Protein AF-A0A147IJ02-F1 (afdb_monomer_lite)

Organism: NCBI:txid33051

InterPro domains:
  IPR036986 RNA-binding S4 domain superfamily [G3DSA:3.10.290.10] (1-61)

Structure (mmCIF, N/CA/C/O backbone):
data_AF-A0A147IJ02-F1
#
_entry.id   AF-A0A147IJ02-F1
#
loop_
_atom_site.group_PDB
_atom_site.id
_atom_site.type_symbol
_atom_site.label_atom_id
_atom_site.label_alt_id
_atom_site.label_comp_id
_atom_site.label_asym_id
_atom_site.label_entity_id
_atom_site.label_seq_id
_atom_site.pdbx_PDB_ins_code
_atom_site.Cartn_x
_atom_site.Cartn_y
_atom_site.Cartn_z
_atom_site.occupancy
_atom_site.B_iso_or_equiv
_atom_site.auth_seq_id
_atom_site.auth_comp_id
_atom_site.auth_asym_id
_atom_site.auth_atom_id
_atom_site.pdbx_PDB_model_num
ATOM 1 N N . ASP A 1 1 ? -6.851 -6.557 0.110 1.00 60.47 1 ASP A N 1
ATOM 2 C CA . ASP A 1 1 ? -7.552 -7.239 1.213 1.00 60.47 1 ASP A CA 1
ATOM 3 C C . ASP A 1 1 ? -8.043 -6.318 2.328 1.00 60.47 1 ASP A C 1
ATOM 5 O O . ASP A 1 1 ? -8.965 -6.708 3.020 1.00 60.47 1 ASP A O 1
ATOM 9 N N . GLY A 1 2 ? -7.467 -5.125 2.547 1.00 63.88 2 GLY A N 1
ATOM 10 C CA . GLY A 1 2 ? -7.960 -4.208 3.594 1.00 63.88 2 GLY A CA 1
ATOM 11 C C . GLY A 1 2 ? -7.714 -4.686 5.032 1.00 63.88 2 GLY A C 1
ATOM 12 O O . GLY A 1 2 ? -8.184 -4.068 5.979 1.00 63.88 2 GLY A O 1
ATOM 13 N N . ARG A 1 3 ? -6.973 -5.784 5.202 1.00 76.50 3 ARG A N 1
ATOM 14 C CA . ARG A 1 3 ? -6.558 -6.308 6.503 1.00 76.50 3 ARG A CA 1
ATOM 15 C C . ARG A 1 3 ? -5.396 -5.498 7.064 1.00 76.50 3 ARG A C 1
ATOM 17 O O . ARG A 1 3 ? -4.539 -5.039 6.308 1.00 76.50 3 ARG A O 1
ATOM 24 N N . ALA A 1 4 ? -5.351 -5.385 8.389 1.00 73.06 4 ALA A N 1
ATOM 25 C CA . ALA A 1 4 ? -4.206 -4.818 9.082 1.00 73.06 4 ALA A CA 1
ATOM 26 C C . ALA A 1 4 ? -2.955 -5.655 8.779 1.00 73.06 4 ALA A C 1
ATOM 28 O O . ALA A 1 4 ? -2.969 -6.885 8.876 1.00 73.06 4 ALA A O 1
ATOM 29 N N . ILE A 1 5 ? -1.883 -4.980 8.375 1.00 80.31 5 ILE A N 1
ATOM 30 C CA . ILE A 1 5 ? -0.598 -5.620 8.115 1.00 80.31 5 ILE A CA 1
ATOM 31 C C . ILE A 1 5 ? 0.157 -5.719 9.441 1.00 80.31 5 ILE A C 1
ATOM 33 O O . ILE A 1 5 ? 0.586 -4.711 9.988 1.00 80.31 5 ILE A O 1
ATOM 37 N N . ASP A 1 6 ? 0.314 -6.942 9.945 1.00 77.12 6 ASP A N 1
ATOM 38 C CA . ASP A 1 6 ? 0.986 -7.241 11.221 1.00 77.12 6 ASP A CA 1
ATOM 39 C C . ASP A 1 6 ? 2.523 -7.196 11.115 1.00 77.12 6 ASP A C 1
ATOM 41 O O . ASP A 1 6 ? 3.224 -6.992 12.102 1.00 77.12 6 ASP A O 1
ATOM 45 N N . ARG A 1 7 ? 3.081 -7.381 9.907 1.00 80.75 7 ARG A N 1
ATOM 46 C CA . ARG A 1 7 ? 4.533 -7.535 9.704 1.00 80.75 7 ARG A CA 1
ATOM 47 C C . ARG A 1 7 ? 5.042 -6.800 8.475 1.00 80.75 7 ARG A C 1
ATOM 49 O O . ARG A 1 7 ? 4.427 -6.845 7.414 1.00 80.75 7 ARG A O 1
ATOM 56 N N . ALA A 1 8 ? 6.247 -6.241 8.588 1.00 80.44 8 ALA A N 1
ATOM 57 C CA . ALA A 1 8 ? 6.915 -5.514 7.505 1.00 80.44 8 ALA A CA 1
ATOM 58 C C . ALA A 1 8 ? 7.216 -6.373 6.259 1.00 80.44 8 ALA A C 1
ATOM 60 O O . ALA A 1 8 ? 7.321 -5.842 5.161 1.00 80.44 8 ALA A O 1
ATOM 61 N N . HIS A 1 9 ? 7.334 -7.696 6.412 1.00 81.88 9 HIS A N 1
ATOM 62 C CA . HIS A 1 9 ? 7.576 -8.636 5.309 1.00 81.88 9 HIS A CA 1
ATOM 63 C C . HIS A 1 9 ? 6.287 -9.213 4.702 1.00 81.88 9 HIS A C 1
ATOM 65 O O . HIS A 1 9 ? 6.337 -10.234 4.013 1.00 81.88 9 HIS A O 1
ATOM 71 N N . ALA A 1 10 ? 5.123 -8.618 4.980 1.00 83.62 10 ALA A N 1
ATOM 72 C CA . ALA A 1 10 ? 3.879 -9.070 4.373 1.00 83.62 10 ALA A CA 1
ATOM 73 C C . ALA A 1 10 ? 3.973 -8.976 2.836 1.00 83.62 10 ALA A C 1
ATOM 75 O O . ALA A 1 10 ? 4.341 -7.925 2.304 1.00 83.62 10 ALA A O 1
ATOM 76 N N . PRO A 1 11 ? 3.657 -10.057 2.103 1.00 81.75 11 PRO A N 1
A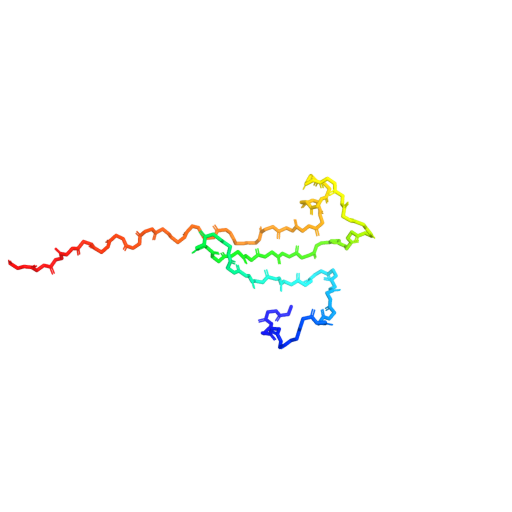TOM 77 C CA . PRO A 1 11 ? 3.814 -10.075 0.657 1.00 81.75 11 PRO A CA 1
ATOM 78 C C . PRO A 1 11 ? 2.831 -9.104 -0.005 1.00 81.75 11 PRO A C 1
ATOM 80 O O . PRO A 1 11 ? 1.615 -9.209 0.168 1.00 81.75 11 PRO A O 1
ATOM 83 N N . VAL A 1 12 ? 3.360 -8.185 -0.810 1.00 84.50 12 VAL A N 1
ATOM 84 C CA . VAL A 1 12 ? 2.567 -7.254 -1.621 1.00 84.50 12 VAL A CA 1
ATOM 85 C C . VAL A 1 12 ? 2.273 -7.900 -2.974 1.00 84.50 12 VAL A C 1
ATOM 87 O O . VAL A 1 12 ? 3.137 -8.547 -3.562 1.00 84.50 12 VAL A O 1
ATOM 90 N N . ARG A 1 13 ? 1.043 -7.747 -3.473 1.00 87.44 13 ARG A N 1
A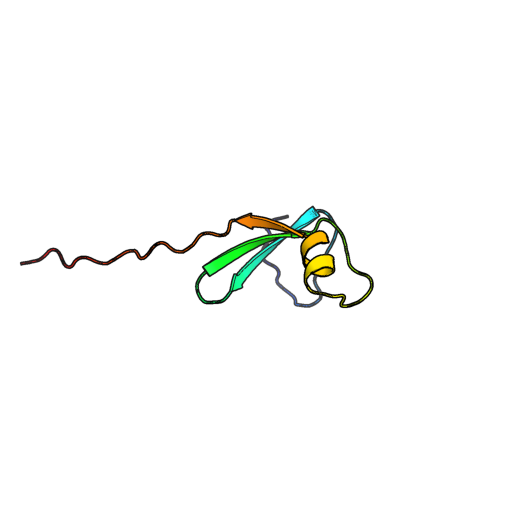TOM 91 C CA . ARG A 1 13 ? 0.602 -8.288 -4.762 1.00 87.44 13 ARG A CA 1
ATOM 92 C C . ARG A 1 13 ? -0.090 -7.202 -5.573 1.00 87.44 13 ARG A C 1
ATOM 94 O O . ARG A 1 13 ? -0.588 -6.223 -5.020 1.00 87.44 13 ARG A O 1
ATOM 101 N N . VAL A 1 14 ? -0.163 -7.403 -6.883 1.00 89.81 14 VAL A N 1
ATOM 102 C CA . VAL A 1 14 ? -1.045 -6.604 -7.737 1.00 89.81 14 VAL A CA 1
ATOM 103 C C . VAL A 1 14 ? -2.490 -6.785 -7.265 1.00 89.81 14 VAL A C 1
ATOM 105 O O . VAL A 1 14 ?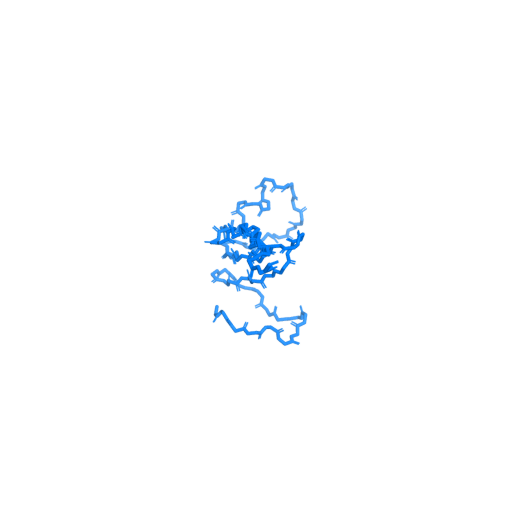 -2.928 -7.898 -6.977 1.00 89.81 14 VAL A O 1
ATOM 108 N N . GLY A 1 15 ? -3.211 -5.679 -7.122 1.00 88.00 15 GLY A N 1
ATOM 109 C CA . GLY A 1 15 ? -4.533 -5.605 -6.509 1.00 88.00 15 GLY A CA 1
ATOM 110 C C . GLY A 1 15 ? -4.525 -5.398 -4.992 1.00 88.00 15 GLY A C 1
ATOM 111 O O . GLY A 1 15 ? -5.593 -5.172 -4.420 1.00 88.00 15 GLY A O 1
ATOM 112 N N . SER A 1 16 ? -3.365 -5.434 -4.324 1.00 88.38 16 SER A N 1
ATOM 113 C CA . SER A 1 16 ? -3.279 -5.095 -2.901 1.00 88.38 16 SER A CA 1
ATOM 114 C C . SER A 1 16 ? -3.659 -3.635 -2.666 1.00 88.38 16 SER A C 1
ATOM 116 O O . SER A 1 16 ? -3.267 -2.754 -3.422 1.00 88.38 16 SER A O 1
ATOM 118 N N . ILE A 1 17 ? -4.397 -3.389 -1.584 1.00 89.19 17 ILE A N 1
ATOM 119 C CA . ILE A 1 17 ? -4.749 -2.045 -1.123 1.00 89.19 17 ILE A CA 1
ATOM 120 C C . ILE A 1 17 ? -3.878 -1.739 0.092 1.00 89.19 17 ILE A C 1
ATOM 122 O O . ILE A 1 17 ? -3.865 -2.521 1.044 1.00 89.19 17 ILE A O 1
ATOM 126 N N . LEU A 1 18 ? -3.142 -0.637 0.020 1.00 87.56 18 LEU A N 1
ATOM 127 C CA . LEU A 1 18 ? -2.240 -0.116 1.035 1.00 87.56 18 LEU A CA 1
ATOM 128 C C . LEU A 1 18 ? -2.863 1.150 1.615 1.00 87.56 18 LEU A C 1
ATOM 130 O O . LEU A 1 18 ? -3.085 2.114 0.887 1.00 87.56 18 LEU A O 1
ATOM 134 N N . THR A 1 19 ? -3.108 1.145 2.919 1.00 87.69 19 THR A N 1
ATOM 135 C CA . THR A 1 19 ? -3.586 2.319 3.650 1.00 87.69 19 THR A CA 1
ATOM 136 C C . THR A 1 19 ? -2.503 2.758 4.617 1.00 87.69 19 THR A C 1
ATOM 138 O O . THR A 1 19 ? -2.046 1.951 5.428 1.00 87.69 19 THR A O 1
ATOM 141 N N . PHE A 1 20 ? -2.080 4.015 4.537 1.00 85.69 20 PHE A N 1
ATOM 142 C CA . PHE A 1 20 ? -1.083 4.569 5.450 1.00 85.69 20 PHE A CA 1
ATOM 143 C C . PHE A 1 20 ? -1.301 6.061 5.686 1.00 85.69 20 PHE A C 1
ATOM 145 O O . PHE A 1 20 ? -1.871 6.763 4.854 1.00 85.69 20 PHE A O 1
ATOM 152 N N . ALA A 1 21 ? -0.818 6.546 6.827 1.00 85.94 21 ALA A N 1
ATOM 153 C CA . ALA A 1 21 ? -0.787 7.969 7.127 1.00 85.94 21 ALA A CA 1
ATOM 154 C C . ALA A 1 21 ? 0.463 8.608 6.504 1.00 85.94 21 ALA A C 1
ATOM 156 O O . ALA A 1 21 ? 1.583 8.139 6.720 1.00 85.94 21 ALA A O 1
ATOM 157 N N . GLN A 1 22 ? 0.285 9.678 5.737 1.00 84.69 22 GLN A N 1
ATOM 158 C CA . GLN A 1 22 ? 1.356 10.467 5.141 1.00 84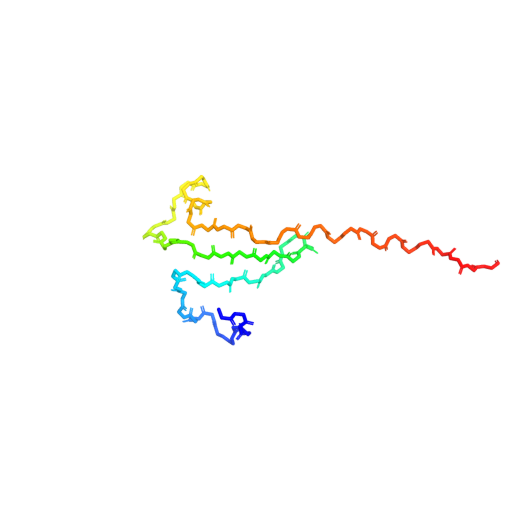.69 22 GLN A CA 1
ATOM 159 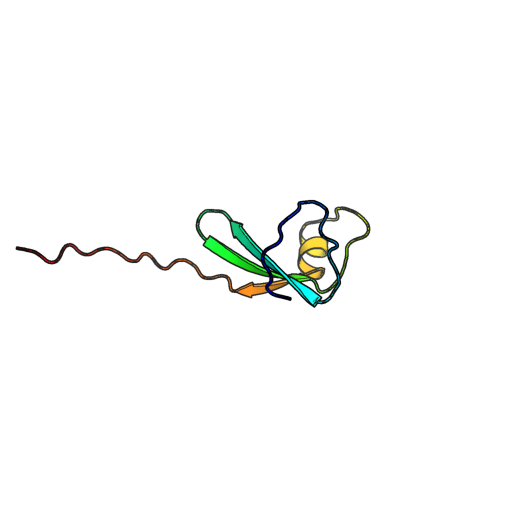C C . GLN A 1 22 ? 1.066 11.951 5.350 1.00 84.69 22 GLN A C 1
ATOM 161 O O . GLN A 1 22 ? 0.026 12.439 4.934 1.00 84.69 22 GLN A O 1
ATOM 166 N N . ALA A 1 23 ? 2.015 12.673 5.954 1.00 83.00 23 ALA A N 1
ATOM 167 C CA . ALA A 1 23 ? 1.933 14.124 6.161 1.00 83.00 23 ALA A CA 1
ATOM 168 C C . ALA A 1 23 ? 0.664 14.612 6.898 1.00 83.00 23 ALA A C 1
ATOM 170 O O . ALA A 1 23 ? 0.245 15.745 6.707 1.00 83.00 23 ALA A O 1
ATOM 171 N N . GLY A 1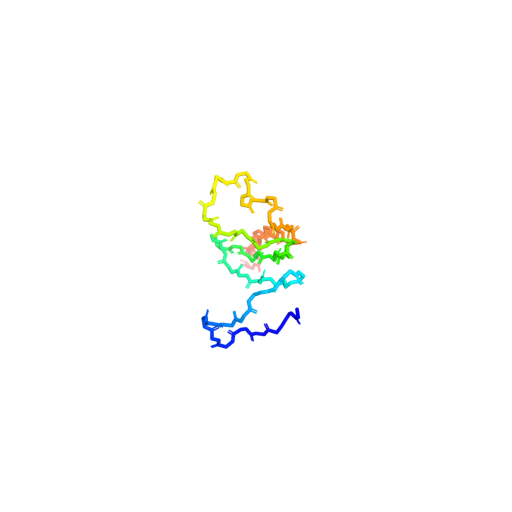 24 ? 0.085 13.773 7.764 1.00 83.94 24 GLY A N 1
ATOM 172 C CA . GLY A 1 24 ? -1.138 14.091 8.512 1.00 83.94 24 GLY A CA 1
ATOM 173 C C . GLY A 1 24 ? -2.429 13.602 7.853 1.00 83.94 24 GLY A C 1
ATOM 174 O O . GLY A 1 24 ? -3.460 13.596 8.514 1.00 83.94 24 GLY A O 1
ATOM 175 N N . ASP A 1 25 ? -2.367 13.109 6.615 1.00 83.12 25 ASP A N 1
ATOM 176 C CA . ASP A 1 25 ? -3.523 12.581 5.891 1.00 83.12 25 ASP A CA 1
ATOM 177 C C . ASP A 1 25 ? -3.460 11.061 5.748 1.00 83.12 25 ASP A C 1
ATOM 179 O O . ASP A 1 25 ? -2.388 10.461 5.630 1.00 83.12 25 ASP A O 1
ATOM 183 N N . VAL A 1 26 ? -4.627 10.419 5.730 1.00 86.88 26 VAL A N 1
ATOM 184 C CA . VAL A 1 26 ? -4.735 8.988 5.433 1.00 86.88 26 VAL A CA 1
ATOM 185 C C . VAL A 1 26 ? -4.848 8.812 3.927 1.00 86.88 26 VAL A C 1
ATOM 187 O O . VAL A 1 26 ? -5.793 9.290 3.300 1.00 86.88 26 VAL A O 1
ATOM 190 N N . ARG A 1 27 ? -3.888 8.089 3.349 1.00 87.31 27 ARG A N 1
ATOM 191 C CA . ARG A 1 27 ? -3.870 7.755 1.926 1.00 87.31 27 ARG A CA 1
ATOM 192 C C . ARG A 1 27 ? -4.166 6.285 1.727 1.00 87.31 27 ARG A C 1
ATOM 194 O O . ARG A 1 27 ? -3.618 5.430 2.429 1.00 87.31 27 ARG A O 1
ATOM 201 N N . VAL A 1 28 ? -5.012 6.001 0.745 1.00 89.19 28 VAL A N 1
ATOM 202 C CA . VAL A 1 28 ? -5.362 4.639 0.336 1.00 89.19 28 VAL A CA 1
ATOM 203 C C . VAL A 1 28 ? -4.949 4.455 -1.112 1.00 89.19 28 VAL A C 1
ATOM 205 O O . VAL A 1 28 ? -5.416 5.174 -1.989 1.00 89.19 28 VAL A O 1
ATOM 208 N N . LEU A 1 29 ? -4.085 3.480 -1.378 1.00 89.75 29 LEU A N 1
ATOM 209 C CA . LEU A 1 29 ? -3.530 3.219 -2.704 1.00 89.75 29 LEU A CA 1
ATOM 210 C C . LEU A 1 29 ? -3.749 1.760 -3.082 1.00 89.75 29 LEU A C 1
ATOM 212 O O . LEU A 1 29 ? -3.593 0.861 -2.258 1.00 89.75 29 LEU A O 1
ATOM 216 N N . ARG A 1 30 ? -4.062 1.507 -4.345 1.00 90.62 30 ARG A N 1
ATOM 217 C CA . ARG A 1 30 ? -4.134 0.171 -4.927 1.00 90.62 30 ARG A CA 1
ATOM 218 C C . ARG A 1 30 ? -2.899 -0.086 -5.768 1.00 90.62 30 ARG A C 1
ATOM 220 O O . ARG A 1 30 ? -2.614 0.666 -6.688 1.00 90.62 30 ARG A O 1
ATOM 227 N N . VAL A 1 31 ? -2.196 -1.172 -5.493 1.00 90.25 31 VAL A N 1
ATOM 228 C CA . VAL A 1 31 ? -1.073 -1.629 -6.315 1.00 90.25 31 VAL A CA 1
ATOM 229 C C . VAL A 1 31 ? -1.625 -2.163 -7.634 1.00 90.25 31 VAL A C 1
ATOM 231 O O . VAL A 1 31 ? -2.401 -3.115 -7.630 1.00 90.25 31 VAL A O 1
ATOM 234 N N . GLU A 1 32 ? -1.231 -1.576 -8.757 1.00 90.12 32 GLU A N 1
ATOM 235 C CA . GLU A 1 32 ? -1.596 -2.050 -10.101 1.00 90.12 32 GLU A CA 1
ATOM 236 C C . GLU A 1 32 ? -0.465 -2.842 -10.751 1.00 90.12 32 GLU A C 1
ATOM 238 O O . GLU A 1 32 ? -0.709 -3.762 -11.527 1.00 90.12 32 GLU A O 1
ATOM 243 N N . SER A 1 33 ? 0.779 -2.535 -10.391 1.00 87.38 33 SER A N 1
ATOM 244 C CA . SER A 1 33 ? 1.954 -3.255 -10.863 1.00 87.38 33 SER A CA 1
ATOM 245 C C . SER A 1 33 ? 3.059 -3.235 -9.810 1.00 87.38 33 SER A C 1
ATOM 247 O O . SER A 1 33 ? 3.114 -2.345 -8.962 1.00 87.38 33 SER A O 1
ATOM 249 N N . LEU A 1 34 ? 3.941 -4.234 -9.840 1.00 83.31 34 LEU A N 1
ATOM 250 C CA . LEU A 1 34 ? 5.099 -4.303 -8.952 1.00 83.31 34 LEU A CA 1
ATOM 251 C C . LEU A 1 34 ? 6.352 -3.865 -9.721 1.00 83.31 34 LEU A C 1
ATOM 253 O O . LEU A 1 34 ? 6.776 -4.572 -10.638 1.00 83.31 34 LEU A O 1
ATOM 257 N N . PRO A 1 35 ? 6.964 -2.722 -9.370 1.00 79.31 35 PRO A N 1
ATOM 258 C CA . PRO A 1 35 ? 8.182 -2.281 -10.028 1.00 79.31 35 PRO A CA 1
ATOM 259 C C . PRO A 1 35 ? 9.360 -3.178 -9.627 1.00 79.31 35 PRO A C 1
ATOM 261 O O . PRO A 1 35 ? 9.602 -3.424 -8.448 1.00 79.31 35 PRO A O 1
ATOM 264 N N . VAL A 1 36 ? 10.132 -3.636 -10.615 1.00 80.06 36 VAL A N 1
ATOM 265 C CA . VAL A 1 36 ? 11.312 -4.506 -10.410 1.00 80.06 36 VAL A CA 1
ATOM 266 C C . VAL A 1 36 ? 12.495 -3.743 -9.791 1.00 80.06 36 VAL A C 1
ATOM 268 O O . VAL A 1 36 ? 13.410 -4.336 -9.229 1.00 80.06 36 VAL A O 1
ATOM 271 N N . ARG A 1 37 ? 12.486 -2.408 -9.898 1.00 86.38 37 ARG A N 1
ATOM 272 C CA . ARG A 1 37 ? 13.483 -1.493 -9.327 1.00 86.38 37 ARG A CA 1
ATOM 273 C C . ARG A 1 37 ? 12.826 -0.174 -8.931 1.00 86.38 37 ARG A C 1
ATOM 275 O O . ARG A 1 37 ? 11.795 0.196 -9.489 1.00 86.38 37 ARG A O 1
ATOM 282 N N . ARG A 1 38 ? 13.461 0.588 -8.038 1.00 82.00 38 ARG A N 1
ATOM 283 C CA . ARG A 1 38 ? 13.055 1.972 -7.759 1.00 82.00 38 ARG A CA 1
ATOM 284 C C . ARG A 1 38 ? 13.324 2.835 -8.997 1.00 82.00 38 ARG A C 1
ATOM 286 O O . ARG A 1 38 ? 14.474 3.136 -9.301 1.00 82.00 38 ARG A O 1
ATOM 293 N N . GLY A 1 39 ? 12.264 3.176 -9.721 1.00 80.44 39 GLY A N 1
ATOM 294 C CA . GLY A 1 39 ? 12.316 4.047 -10.891 1.00 80.44 39 GLY A CA 1
ATOM 295 C C . GLY A 1 39 ? 12.081 5.528 -10.559 1.00 80.44 39 GLY A C 1
ATOM 296 O O . GLY A 1 39 ? 11.948 5.901 -9.387 1.00 80.44 39 GLY A O 1
ATOM 297 N N . PRO A 1 40 ? 12.006 6.378 -11.593 1.00 86.50 40 PRO A N 1
ATOM 298 C CA . PRO A 1 40 ? 11.546 7.759 -11.495 1.00 86.50 40 PRO A CA 1
ATOM 299 C C . PRO A 1 40 ? 10.145 7.865 -10.862 1.00 86.50 40 PRO A C 1
ATOM 301 O O . PRO A 1 40 ? 9.350 6.926 -10.942 1.00 86.50 40 PRO A O 1
ATOM 304 N N . PRO A 1 41 ? 9.782 9.026 -10.285 1.00 82.94 41 PRO A N 1
ATOM 305 C CA . PRO A 1 41 ? 8.490 9.210 -9.620 1.00 82.94 41 PRO A CA 1
ATOM 306 C C . PRO A 1 41 ? 7.281 8.978 -10.541 1.00 82.94 41 PRO A C 1
ATOM 308 O O . PRO A 1 41 ? 6.246 8.514 -10.067 1.00 82.94 41 PRO A O 1
ATOM 311 N N . ALA A 1 42 ? 7.405 9.259 -11.843 1.00 84.19 42 ALA A N 1
ATOM 312 C CA . ALA A 1 42 ? 6.350 9.004 -12.826 1.00 84.19 42 ALA A CA 1
ATOM 313 C C . ALA A 1 42 ? 6.097 7.499 -13.033 1.00 84.19 42 ALA A C 1
ATOM 315 O O . ALA A 1 42 ? 4.954 7.058 -12.969 1.00 84.19 42 ALA A O 1
ATOM 316 N N . GLU A 1 43 ? 7.158 6.703 -13.196 1.00 83.44 43 GLU A N 1
ATOM 317 C CA . GLU A 1 43 ? 7.055 5.240 -13.307 1.00 83.44 43 GLU A CA 1
ATOM 318 C C . GLU A 1 43 ? 6.519 4.619 -12.012 1.00 83.44 43 GLU A C 1
ATOM 320 O O . GLU A 1 43 ? 5.692 3.711 -12.048 1.00 83.44 43 GLU A O 1
ATOM 325 N N . GLY A 1 44 ? 6.929 5.154 -10.856 1.00 85.19 44 GLY A N 1
ATOM 326 C CA . GLY A 1 44 ? 6.392 4.741 -9.561 1.00 85.19 44 GLY A CA 1
ATOM 327 C C . GLY A 1 44 ? 4.888 4.995 -9.449 1.00 85.19 44 GLY A C 1
ATOM 328 O O . GLY A 1 44 ? 4.158 4.100 -9.037 1.00 85.19 44 GLY A O 1
ATOM 329 N N . ARG A 1 45 ? 4.415 6.180 -9.862 1.00 86.31 45 ARG A N 1
ATOM 330 C CA . ARG A 1 45 ? 2.980 6.515 -9.894 1.00 86.31 45 ARG A CA 1
ATOM 331 C C . ARG A 1 45 ? 2.183 5.629 -10.848 1.00 86.31 45 ARG A C 1
ATOM 333 O O . ARG A 1 45 ? 1.047 5.324 -10.540 1.00 86.31 45 ARG A O 1
ATOM 340 N N . ALA A 1 46 ? 2.763 5.175 -11.957 1.00 87.19 46 ALA A N 1
ATOM 341 C CA . ALA A 1 46 ? 2.091 4.242 -12.865 1.00 87.19 46 ALA A CA 1
ATOM 342 C C . ALA A 1 46 ? 1.909 2.830 -12.269 1.00 87.19 46 ALA A C 1
ATOM 344 O O . ALA A 1 46 ? 1.149 2.027 -12.798 1.00 87.19 46 ALA A O 1
ATOM 345 N N . CYS A 1 47 ? 2.606 2.507 -11.175 1.00 87.75 47 CYS A N 1
ATOM 346 C CA . CYS A 1 47 ? 2.509 1.206 -10.515 1.00 87.75 47 CYS A CA 1
ATOM 347 C C . CYS A 1 47 ? 1.360 1.122 -9.497 1.00 87.75 47 CYS A C 1
ATOM 349 O O . CYS A 1 47 ? 1.094 0.038 -8.971 1.00 87.75 47 CYS A O 1
ATOM 351 N N . TYR A 1 48 ? 0.687 2.230 -9.180 1.00 89.88 48 TYR A N 1
ATOM 352 C CA . TYR A 1 48 ? -0.402 2.248 -8.210 1.00 89.88 48 TYR A CA 1
ATOM 353 C C . TYR A 1 48 ? -1.460 3.300 -8.547 1.00 89.88 48 TYR A C 1
ATOM 355 O O . TYR A 1 48 ? -1.164 4.357 -9.089 1.00 89.88 48 TYR A O 1
ATOM 363 N N . CYS A 1 49 ? -2.698 3.044 -8.148 1.00 89.56 49 CYS A N 1
ATOM 364 C CA . CYS A 1 49 ? -3.802 3.987 -8.253 1.00 89.56 49 CYS A CA 1
ATOM 365 C C . CYS A 1 49 ? -4.146 4.531 -6.859 1.00 89.56 49 CYS A C 1
ATOM 367 O O . CYS A 1 49 ? -4.294 3.756 -5.916 1.00 89.56 49 CYS A O 1
ATOM 369 N N . ASP A 1 50 ? -4.257 5.849 -6.705 1.00 88.06 50 ASP A N 1
ATOM 370 C CA . ASP A 1 50 ? -4.722 6.473 -5.459 1.00 88.06 50 ASP A CA 1
ATOM 371 C C . ASP A 1 50 ? -6.252 6.355 -5.392 1.00 88.06 50 ASP A C 1
ATOM 373 O O . ASP A 1 50 ? -6.958 6.830 -6.280 1.00 88.06 50 ASP A O 1
ATOM 377 N N . LEU A 1 51 ? -6.755 5.639 -4.387 1.00 84.75 51 LEU A N 1
ATOM 378 C CA . LEU A 1 51 ? -8.185 5.397 -4.192 1.00 84.75 51 LEU A CA 1
ATOM 379 C C . LEU A 1 51 ? -8.826 6.457 -3.297 1.00 84.75 51 LEU A C 1
ATOM 381 O O . LEU A 1 51 ? -10.007 6.752 -3.456 1.00 84.75 51 LEU A O 1
ATOM 385 N N . VAL A 1 52 ? -8.072 6.989 -2.333 1.00 78.38 52 VAL A N 1
ATOM 386 C CA . VAL A 1 52 ? -8.540 8.015 -1.401 1.00 78.38 52 VAL A CA 1
ATOM 387 C C . VAL A 1 52 ? -7.362 8.909 -1.032 1.00 78.38 52 VAL A C 1
ATOM 389 O O . VAL A 1 52 ? -6.456 8.489 -0.307 1.00 78.38 52 VAL A O 1
ATOM 392 N N . THR A 1 53 ? -7.439 10.164 -1.468 1.00 65.44 53 THR A N 1
ATOM 393 C CA . THR A 1 53 ? -6.716 11.281 -0.868 1.00 65.44 53 THR A CA 1
ATOM 394 C C . THR A 1 53 ? -7.760 12.075 -0.095 1.00 65.44 53 THR A C 1
ATOM 396 O O . THR A 1 53 ? -8.411 12.967 -0.627 1.00 65.44 53 THR A O 1
ATOM 399 N N . SER A 1 54 ? -8.045 11.681 1.143 1.00 55.81 54 SER A N 1
ATOM 400 C CA . SER A 1 54 ? -8.855 12.537 2.004 1.00 55.81 54 SER A CA 1
ATOM 401 C C . SER A 1 54 ? -7.912 13.617 2.512 1.00 55.81 54 SER A C 1
ATOM 403 O O . SER A 1 54 ? -7.058 13.278 3.329 1.00 55.81 54 SER A O 1
ATOM 405 N N . PRO A 1 55 ? -8.009 14.889 2.069 1.00 55.25 55 PRO A N 1
ATOM 406 C CA . PRO A 1 55 ? -7.564 15.940 2.955 1.00 55.25 55 PRO A CA 1
ATOM 407 C C . PRO A 1 55 ? -8.451 15.780 4.180 1.00 55.25 55 PRO A C 1
ATOM 409 O O . PRO A 1 55 ? -9.683 15.748 4.057 1.00 55.25 55 PRO A O 1
ATOM 412 N N . THR A 1 56 ? -7.853 15.603 5.346 1.00 51.53 56 THR A N 1
ATOM 413 C CA . THR A 1 56 ? -8.593 15.747 6.594 1.00 51.53 56 THR A CA 1
ATOM 414 C C . THR A 1 56 ? -8.976 17.221 6.637 1.00 51.53 56 THR A C 1
ATOM 416 O O . THR A 1 56 ? -8.222 18.059 7.119 1.00 51.53 56 THR A O 1
ATOM 419 N N . SER A 1 57 ? -10.083 17.564 5.969 1.00 48.62 57 SER A N 1
ATOM 420 C CA . SER A 1 57 ? -10.632 18.906 5.909 1.00 48.62 57 SER A CA 1
ATOM 421 C C . SER A 1 57 ? -10.752 19.339 7.349 1.00 48.62 57 SER A C 1
ATOM 423 O O . SER A 1 57 ? -11.483 18.683 8.095 1.00 48.62 57 SER A O 1
ATOM 425 N N . SER A 1 58 ? -9.948 20.347 7.707 1.00 52.62 58 SER A N 1
ATOM 426 C CA . SER A 1 58 ? -9.884 20.969 9.021 1.00 52.62 58 SER A CA 1
ATOM 427 C C . SER A 1 58 ? -11.272 20.903 9.632 1.00 52.62 58 SER A C 1
ATOM 429 O O . SER A 1 58 ? -12.191 21.590 9.180 1.00 52.62 58 SER A O 1
ATOM 431 N N . VAL A 1 59 ? -11.457 20.009 10.605 1.00 60.75 59 VAL A N 1
ATOM 432 C CA . VAL A 1 59 ? -12.539 20.164 11.566 1.00 60.75 59 VAL A CA 1
ATOM 433 C C . VAL A 1 59 ? -12.112 21.367 12.385 1.00 60.75 59 VAL A C 1
ATOM 435 O O . VAL A 1 59 ? -11.499 21.248 13.442 1.00 60.75 59 VAL A O 1
ATOM 438 N N . ASP A 1 60 ? -12.327 22.535 11.785 1.00 59.84 60 ASP A N 1
ATOM 439 C CA . ASP A 1 60 ? -12.144 23.833 12.389 1.00 59.84 60 ASP A CA 1
ATOM 440 C C . ASP A 1 60 ? -13.124 23.846 13.554 1.00 59.84 60 ASP A C 1
ATOM 442 O O . ASP A 1 60 ? -14.335 24.030 13.396 1.00 59.84 60 ASP A O 1
ATOM 446 N N . GLY A 1 61 ? -12.600 23.492 14.725 1.00 55.69 61 GLY A N 1
ATOM 447 C CA . GLY A 1 61 ? -13.304 23.553 15.985 1.00 55.69 61 GLY A CA 1
ATOM 448 C C . GLY A 1 61 ? -13.592 25.011 16.281 1.00 55.69 61 GLY A C 1
ATOM 449 O O . GLY A 1 61 ? -12.857 25.648 17.026 1.00 55.69 61 GLY A O 1
ATOM 450 N N . SER A 1 62 ? -14.655 25.539 15.677 1.00 56.38 62 SER A N 1
ATOM 451 C CA . SER A 1 62 ? -15.279 26.779 16.112 1.00 56.38 62 SER A CA 1
ATOM 452 C C . SER A 1 62 ? -15.670 26.592 17.578 1.00 56.38 62 SER A C 1
ATOM 454 O O . SER A 1 62 ? -16.485 25.709 17.865 1.00 56.38 62 SER A O 1
ATOM 456 N N . PRO A 1 63 ? -15.118 27.367 18.528 1.00 62.84 63 PRO A N 1
ATOM 457 C CA . PRO A 1 63 ? -15.594 27.305 19.894 1.00 62.84 63 PRO A CA 1
ATOM 458 C C . PRO A 1 63 ? -16.965 27.984 19.936 1.00 62.84 63 PRO A C 1
ATOM 460 O O . PRO A 1 63 ? -17.079 29.207 19.921 1.00 62.84 63 PRO A O 1
ATOM 463 N N . HIS A 1 64 ? -18.023 27.178 19.957 1.00 61.31 64 HIS A N 1
ATOM 464 C CA . HIS A 1 64 ? -19.336 27.623 20.400 1.00 61.31 64 HIS A CA 1
ATOM 465 C C . HIS A 1 64 ? -19.448 27.381 21.909 1.00 61.31 64 HIS A C 1
ATOM 467 O O . HIS A 1 64 ? -19.688 26.246 22.313 1.00 61.31 64 HIS A O 1
ATOM 473 N N . ALA A 1 65 ? -19.214 28.432 22.703 1.00 54.69 65 ALA A N 1
ATOM 474 C CA . ALA A 1 65 ? -19.640 28.658 24.099 1.00 54.69 65 ALA A CA 1
ATOM 475 C C . ALA A 1 65 ? -18.704 29.722 24.715 1.00 54.69 65 ALA A C 1
ATOM 477 O O . ALA A 1 65 ? -17.494 29.613 24.541 1.00 54.69 65 ALA A O 1
ATOM 478 N N . ALA A 1 66 ? -19.134 30.746 25.451 1.00 46.25 66 ALA A N 1
ATOM 479 C CA . ALA A 1 66 ? -20.439 31.168 25.957 1.00 46.25 66 ALA A CA 1
ATOM 480 C C . ALA A 1 66 ? -20.350 32.661 26.334 1.00 46.25 66 ALA A C 1
ATOM 482 O O . ALA A 1 66 ? -19.208 33.138 26.539 1.00 46.25 66 ALA A O 1
#

pLDDT: mean 78.07, std 12.71, range [46.25, 90.62]

Secondary structure (DSSP, 8-state):
-------TTPPP-TT-EEEEEETTEEEEEEE----SS---HHHHHHTEEEEEE-------------

Sequence (66 aa):
DGRAIDRAHAPVRVGSILTFAQAGDVRVLRVESLPVRRGPPAEGRACYCDLVTSPTSSVDGSPHAA

Radius of gyration: 16.41 Å; chains: 1; bounding box: 34×41×39 Å

Foldseek 3Di:
DPDDDPDPPPDDDQQDWDWDDDPNWIWIKGFNADDPDDDPPVVVPVRIDTPDGDPPPPPPPPDDDD